Protein AF-A0A258K1N6-F1 (afdb_monomer_lite)

Radius of gyration: 19.75 Å; chains: 1; bounding box: 48×38×56 Å

pLDDT: mean 87.58, std 12.39, range [40.78, 98.69]

Sequence (115 aa):
MTERAQTPSLADLRADIDRIDETMHRLLMERGEIIDRLVAVKRSQTEGSAFRPAREAAMMRRLVDRHAGLLPLDTVESIWRVIISTFTYVQAPYAVHADLSVGEPLMRDSARFHF

Structure (mmCIF, N/CA/C/O backbone):
data_AF-A0A258K1N6-F1
#
_entry.id   AF-A0A258K1N6-F1
#
loop_
_atom_site.group_PDB
_atom_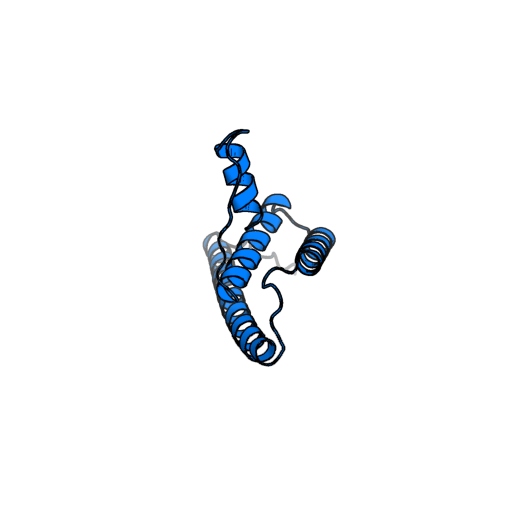site.id
_atom_site.type_symbol
_atom_site.label_atom_id
_atom_site.label_alt_id
_atom_site.label_comp_id
_atom_site.label_asym_id
_atom_site.label_entity_id
_atom_site.label_seq_id
_atom_site.pdbx_PDB_ins_code
_atom_site.Cartn_x
_atom_site.Cartn_y
_atom_site.Cartn_z
_atom_site.occupancy
_atom_site.B_iso_or_equiv
_atom_site.auth_seq_id
_atom_site.auth_comp_id
_atom_site.auth_asym_id
_atom_site.auth_atom_id
_atom_site.pdbx_PDB_model_num
ATOM 1 N N . MET A 1 1 ? -31.042 -12.994 32.237 1.00 40.78 1 MET A N 1
ATOM 2 C CA . MET A 1 1 ? -30.026 -12.044 32.732 1.00 40.78 1 MET A CA 1
ATOM 3 C C . MET A 1 1 ? -29.287 -11.550 31.504 1.00 40.78 1 MET A C 1
ATOM 5 O O . MET A 1 1 ? -28.465 -12.273 30.967 1.00 40.78 1 MET A O 1
ATOM 9 N N . THR A 1 2 ? -29.742 -10.437 30.935 1.00 45.25 2 THR A N 1
ATOM 10 C CA . THR A 1 2 ? -29.278 -9.956 29.629 1.00 45.25 2 THR A CA 1
ATOM 11 C C . THR A 1 2 ? -27.997 -9.168 29.852 1.00 45.25 2 THR A C 1
ATOM 13 O O . THR A 1 2 ? -28.026 -8.099 30.460 1.00 45.25 2 THR A O 1
ATOM 16 N N . GLU A 1 3 ? -26.875 -9.736 29.430 1.00 52.03 3 GLU A N 1
ATOM 17 C CA . GLU A 1 3 ? -25.566 -9.096 29.466 1.00 52.03 3 GLU A CA 1
ATOM 18 C C . GLU A 1 3 ? -25.618 -7.856 28.562 1.00 52.03 3 GLU A C 1
ATOM 20 O O . GLU A 1 3 ? -25.699 -7.951 27.338 1.00 52.03 3 GLU A O 1
ATOM 25 N N . ARG A 1 4 ? -25.691 -6.664 29.166 1.00 54.00 4 ARG A N 1
ATOM 26 C CA . ARG A 1 4 ? -25.529 -5.413 28.424 1.00 54.00 4 ARG A CA 1
ATOM 27 C C . ARG A 1 4 ? -24.067 -5.349 28.007 1.00 54.00 4 ARG A C 1
ATOM 29 O O . ARG A 1 4 ? -23.214 -5.114 28.859 1.00 54.00 4 ARG A O 1
ATOM 36 N N . ALA A 1 5 ? -23.794 -5.562 26.722 1.00 64.56 5 ALA A N 1
ATOM 37 C CA . ALA A 1 5 ? -22.497 -5.246 26.141 1.00 64.56 5 ALA A CA 1
ATOM 38 C C . ALA A 1 5 ? -22.135 -3.807 26.541 1.00 64.56 5 ALA A C 1
ATOM 40 O O . ALA A 1 5 ? -22.890 -2.872 26.260 1.00 64.56 5 ALA A O 1
ATOM 41 N N . GLN A 1 6 ? -21.043 -3.648 27.288 1.00 78.94 6 GLN A N 1
ATOM 42 C CA . GLN A 1 6 ? -20.559 -2.334 27.692 1.00 78.94 6 GLN A CA 1
ATOM 43 C C . GLN A 1 6 ? -20.112 -1.591 26.434 1.00 78.94 6 GLN A C 1
ATOM 45 O O . GLN A 1 6 ? -19.376 -2.143 25.618 1.00 78.94 6 GLN A O 1
ATOM 50 N N . THR A 1 7 ? -20.583 -0.356 26.259 1.00 83.19 7 THR A N 1
ATOM 51 C CA . THR A 1 7 ? -20.115 0.504 25.170 1.00 83.19 7 THR A CA 1
ATOM 52 C C . THR A 1 7 ? -18.606 0.707 25.334 1.00 83.19 7 THR A C 1
ATOM 54 O O . THR A 1 7 ? -18.197 1.167 26.404 1.00 83.19 7 THR A O 1
ATOM 57 N N . PRO A 1 8 ? -17.780 0.372 24.327 1.00 88.38 8 PRO A N 1
ATOM 58 C CA . PRO A 1 8 ? -16.333 0.520 24.426 1.00 88.38 8 PRO A CA 1
ATOM 59 C C . PRO A 1 8 ? -15.958 1.985 24.653 1.00 88.38 8 PRO A C 1
ATOM 61 O O . PRO A 1 8 ? -16.593 2.898 24.114 1.00 88.38 8 PRO A O 1
ATOM 64 N N . SER A 1 9 ? -14.928 2.217 25.465 1.00 95.12 9 SER A N 1
ATOM 65 C CA . SER A 1 9 ? -14.414 3.564 25.689 1.00 95.12 9 SER A CA 1
ATOM 66 C C . SER A 1 9 ? -13.623 4.057 24.472 1.00 95.12 9 SER A C 1
ATOM 68 O O . SER A 1 9 ? -13.179 3.280 23.626 1.00 95.12 9 SER A O 1
ATOM 70 N N . LEU A 1 10 ? -13.381 5.369 24.395 1.00 97.06 10 LEU A N 1
ATOM 71 C CA . LEU A 1 10 ? -12.490 5.932 23.371 1.00 97.06 10 LEU A CA 1
ATOM 72 C C . LEU A 1 10 ? -11.064 5.366 23.455 1.00 97.06 10 LEU A C 1
ATOM 74 O O . LEU A 1 10 ? -10.381 5.306 22.436 1.00 97.06 10 LEU A O 1
ATOM 78 N N . ALA A 1 11 ? -10.608 4.991 24.653 1.00 96.88 11 ALA A N 1
ATOM 79 C CA . ALA A 1 11 ? -9.292 4.393 24.839 1.00 96.88 11 ALA A CA 1
ATOM 80 C C . ALA A 1 11 ? -9.238 2.987 24.226 1.00 96.88 11 ALA A C 1
ATOM 82 O O . ALA A 1 11 ? -8.293 2.687 23.502 1.00 96.88 11 ALA A O 1
ATOM 83 N N . ASP A 1 12 ? -10.285 2.184 24.433 1.00 97.00 12 ASP A N 1
ATOM 84 C CA . ASP A 1 12 ? -10.375 0.829 23.874 1.00 97.00 12 ASP A CA 1
ATOM 85 C C . ASP A 1 12 ? -10.389 0.867 22.340 1.00 97.00 12 ASP A C 1
ATOM 87 O O . ASP A 1 12 ? -9.626 0.160 21.688 1.00 97.00 12 ASP A O 1
ATOM 91 N N . LEU A 1 13 ? -11.184 1.771 21.754 1.00 97.44 13 LEU A N 1
ATOM 92 C CA . LEU A 1 13 ? -11.263 1.932 20.298 1.00 97.44 13 LEU A CA 1
ATOM 93 C C . LEU A 1 13 ? -9.930 2.373 19.674 1.00 97.44 13 LEU A C 1
ATOM 95 O O . LEU A 1 13 ? -9.592 1.940 18.576 1.00 97.44 13 LEU A O 1
ATOM 99 N N . ARG A 1 14 ? -9.167 3.235 20.356 1.00 98.12 14 ARG A N 1
ATOM 100 C CA . ARG A 1 14 ? -7.838 3.660 19.887 1.00 98.12 14 ARG A CA 1
ATOM 101 C C . ARG A 1 14 ? -6.823 2.528 19.964 1.00 98.12 14 ARG A C 1
ATOM 103 O O . ARG A 1 14 ? -6.100 2.325 18.999 1.00 98.12 14 ARG A O 1
ATOM 110 N N . ALA A 1 15 ? -6.834 1.753 21.048 1.00 97.94 15 ALA A N 1
ATOM 111 C CA . ALA A 1 15 ? -5.978 0.577 21.170 1.00 97.94 15 ALA A CA 1
ATOM 112 C C . ALA A 1 15 ? -6.256 -0.449 20.056 1.00 97.94 15 ALA A C 1
ATOM 114 O O . ALA A 1 15 ? -5.333 -1.074 19.535 1.00 97.94 15 ALA A O 1
ATOM 115 N N . ASP A 1 16 ? -7.519 -0.592 19.646 1.00 98.25 16 ASP A N 1
ATOM 116 C CA . ASP A 1 16 ? -7.881 -1.432 18.505 1.00 98.25 16 ASP A CA 1
ATOM 117 C C . ASP A 1 16 ? -7.341 -0.910 17.167 1.00 98.25 16 ASP A C 1
ATOM 119 O O . ASP A 1 16 ? -6.893 -1.716 16.348 1.00 98.25 16 ASP A O 1
ATOM 123 N N . ILE A 1 17 ? -7.348 0.409 16.947 1.00 98.06 17 ILE A N 1
ATOM 124 C CA . ILE A 1 17 ? -6.736 1.032 15.761 1.00 98.06 17 ILE A CA 1
ATOM 125 C C . ILE A 1 17 ? -5.224 0.796 15.766 1.00 98.06 17 ILE A C 1
ATOM 127 O O . ILE A 1 17 ? -4.700 0.270 14.789 1.00 98.06 17 ILE A O 1
ATOM 131 N N . ASP A 1 18 ? -4.547 1.076 16.880 1.00 98.44 18 ASP A N 1
ATOM 132 C CA . ASP A 1 18 ? -3.094 0.903 17.002 1.00 98.44 18 ASP A CA 1
ATOM 133 C C . ASP A 1 18 ? -2.677 -0.552 16.723 1.00 98.44 18 ASP A C 1
ATOM 135 O O . ASP A 1 18 ? -1.720 -0.817 15.992 1.00 98.44 18 ASP A O 1
ATOM 139 N N . ARG A 1 19 ? -3.449 -1.523 17.229 1.00 98.62 19 ARG A N 1
ATOM 140 C CA . ARG A 1 19 ? -3.244 -2.955 16.956 1.00 98.62 19 ARG A CA 1
ATOM 141 C C . ARG A 1 19 ? -3.406 -3.295 15.470 1.00 98.62 19 ARG A C 1
ATOM 143 O O . ARG A 1 19 ? -2.687 -4.155 14.942 1.00 98.62 19 ARG A O 1
ATOM 150 N N . ILE A 1 20 ? -4.387 -2.692 14.795 1.00 98.50 20 ILE A N 1
ATOM 151 C CA . ILE A 1 20 ? -4.597 -2.875 13.353 1.00 98.50 20 ILE A CA 1
ATOM 152 C C . ILE A 1 20 ? -3.423 -2.271 12.579 1.00 98.50 20 ILE A C 1
ATOM 154 O O . ILE A 1 20 ? -2.885 -2.946 11.701 1.00 98.50 20 ILE A O 1
ATOM 158 N N . ASP A 1 21 ? -2.979 -1.072 12.939 1.00 98.44 21 ASP A N 1
ATOM 159 C CA . ASP A 1 21 ? -1.863 -0.376 12.296 1.00 98.44 21 ASP A CA 1
ATOM 160 C C . ASP A 1 21 ? -0.549 -1.153 12.433 1.00 98.44 21 ASP A C 1
ATOM 162 O O . ASP A 1 21 ? 0.144 -1.388 11.437 1.00 98.44 21 ASP A O 1
ATOM 166 N N . GLU A 1 22 ? -0.248 -1.663 13.630 1.00 98.69 22 GLU A N 1
ATOM 167 C CA . GLU A 1 22 ? 0.904 -2.539 13.861 1.00 98.69 22 GLU A CA 1
ATOM 168 C C . GLU A 1 22 ? 0.829 -3.801 12.986 1.00 98.69 22 GLU A C 1
ATOM 170 O O . GLU A 1 22 ? 1.810 -4.215 12.359 1.00 98.69 22 GLU A O 1
ATOM 175 N N . THR A 1 23 ? -0.361 -4.399 12.888 1.00 98.69 23 THR A N 1
ATOM 176 C CA . THR A 1 23 ? -0.587 -5.581 12.053 1.00 98.69 23 THR A CA 1
ATOM 177 C C . THR A 1 23 ? -0.390 -5.272 10.571 1.00 98.69 23 THR A C 1
ATOM 179 O O . THR A 1 23 ? 0.266 -6.049 9.876 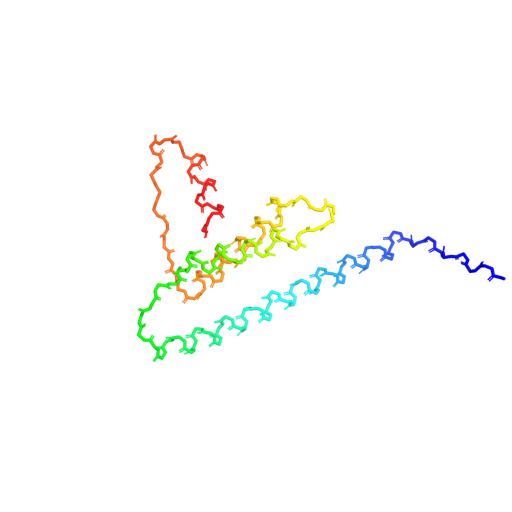1.00 98.69 23 THR A O 1
ATOM 182 N N . MET A 1 24 ? -0.909 -4.145 10.078 1.00 98.19 24 MET A N 1
ATOM 183 C CA . MET A 1 24 ? -0.704 -3.713 8.695 1.00 98.19 24 MET A CA 1
ATOM 184 C C . MET A 1 24 ? 0.781 -3.513 8.396 1.00 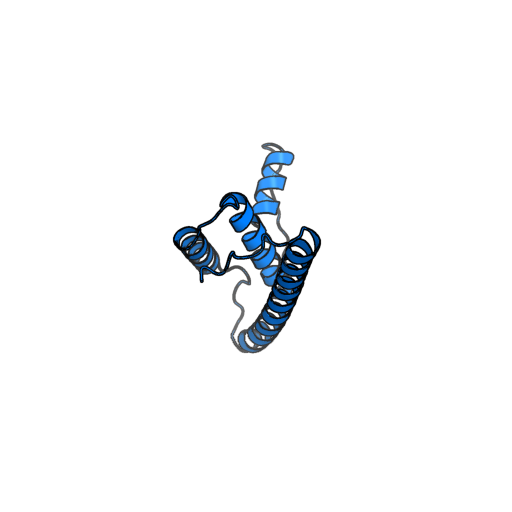98.19 24 MET A C 1
ATOM 186 O O . MET A 1 24 ? 1.275 -4.037 7.396 1.00 98.19 24 MET A O 1
ATOM 190 N N . HIS A 1 25 ? 1.511 -2.828 9.278 1.00 98.31 25 HIS A N 1
ATOM 191 C CA . HIS A 1 25 ? 2.946 -2.610 9.120 1.00 98.31 25 HIS A CA 1
ATOM 192 C C . HIS A 1 25 ? 3.722 -3.934 9.068 1.00 98.31 25 HIS A C 1
ATOM 194 O O . HIS A 1 25 ? 4.503 -4.163 8.142 1.00 98.31 25 HIS A O 1
ATOM 200 N N . ARG A 1 26 ? 3.449 -4.856 9.998 1.00 98.56 26 ARG A N 1
ATOM 201 C CA . ARG A 1 26 ? 4.075 -6.186 10.016 1.00 98.56 26 ARG A CA 1
ATOM 202 C C . ARG A 1 26 ? 3.797 -6.978 8.736 1.00 98.56 26 ARG A C 1
ATOM 204 O O . ARG A 1 26 ? 4.720 -7.561 8.175 1.00 98.56 26 ARG A O 1
ATOM 211 N N . LEU A 1 27 ? 2.556 -6.969 8.245 1.00 98.38 27 LEU A N 1
ATOM 212 C CA . LEU A 1 27 ? 2.190 -7.644 6.993 1.00 98.38 27 LEU A CA 1
ATOM 213 C C . LEU A 1 27 ? 2.898 -7.033 5.775 1.00 98.38 27 LEU A C 1
ATOM 215 O O . LEU A 1 27 ? 3.242 -7.753 4.837 1.00 98.38 27 LEU A O 1
ATOM 219 N N . LEU A 1 28 ? 3.144 -5.719 5.774 1.00 97.31 28 LEU A N 1
ATOM 220 C CA . LEU A 1 28 ? 3.931 -5.065 4.726 1.00 97.31 28 LEU A CA 1
ATOM 221 C C . LEU A 1 28 ? 5.404 -5.495 4.763 1.00 97.31 28 LEU A C 1
ATOM 223 O O . LEU A 1 28 ? 5.977 -5.733 3.698 1.00 97.31 28 LEU A O 1
ATOM 227 N N . MET A 1 29 ? 5.998 -5.647 5.952 1.00 97.44 29 MET A N 1
ATOM 228 C CA . MET A 1 29 ? 7.370 -6.154 6.097 1.00 97.44 29 MET A CA 1
ATOM 229 C C . MET A 1 29 ? 7.483 -7.605 5.618 1.00 97.44 29 MET A C 1
ATOM 231 O O . MET A 1 29 ? 8.325 -7.910 4.774 1.00 97.44 29 MET A O 1
ATOM 235 N N . GLU A 1 30 ? 6.561 -8.473 6.046 1.00 97.69 30 GLU A N 1
ATOM 236 C CA . GLU A 1 30 ? 6.494 -9.872 5.601 1.00 97.69 30 GLU A CA 1
ATOM 237 C C . GLU A 1 30 ? 6.323 -9.973 4.075 1.00 97.69 30 GLU A C 1
ATOM 239 O O . GLU A 1 30 ? 6.981 -10.771 3.398 1.00 97.69 30 GLU A O 1
ATOM 244 N N . ARG A 1 31 ? 5.482 -9.108 3.491 1.00 96.19 31 ARG A N 1
ATOM 245 C CA . ARG A 1 31 ? 5.341 -9.009 2.034 1.00 96.19 31 ARG A CA 1
ATOM 246 C C . ARG A 1 31 ? 6.675 -8.661 1.368 1.00 96.19 31 ARG A C 1
ATOM 248 O O . ARG A 1 31 ? 6.960 -9.206 0.303 1.00 96.19 31 ARG A O 1
ATOM 255 N N . GLY A 1 32 ? 7.485 -7.789 1.966 1.00 93.50 32 GLY A N 1
ATOM 256 C CA . GLY A 1 32 ? 8.816 -7.445 1.464 1.00 93.50 32 GLY A CA 1
ATOM 257 C C . GLY A 1 32 ? 9.792 -8.617 1.468 1.00 93.50 32 GLY A C 1
ATOM 258 O O . GLY A 1 32 ? 10.440 -8.867 0.454 1.00 93.50 32 GLY A O 1
ATOM 259 N N . GLU A 1 33 ? 9.816 -9.407 2.538 1.00 95.19 33 GLU A N 1
ATOM 260 C CA . GLU A 1 33 ? 10.631 -10.629 2.619 1.00 95.19 33 GLU A CA 1
ATOM 261 C C . GLU A 1 33 ? 10.233 -11.673 1.559 1.00 95.19 33 GLU A C 1
ATOM 263 O O . GLU A 1 33 ? 11.067 -12.411 1.028 1.00 95.19 33 GLU A O 1
ATOM 268 N N . ILE A 1 34 ? 8.942 -11.765 1.222 1.00 93.81 34 ILE A N 1
ATOM 269 C CA . ILE A 1 34 ? 8.470 -12.613 0.115 1.00 93.81 34 ILE A CA 1
ATOM 270 C C . ILE A 1 34 ? 8.980 -12.084 -1.230 1.00 93.81 34 ILE A C 1
ATOM 272 O O . ILE A 1 34 ? 9.375 -12.877 -2.087 1.00 93.81 34 ILE A O 1
ATOM 276 N N . ILE A 1 35 ? 8.968 -10.764 -1.432 1.00 89.94 35 ILE A N 1
ATOM 277 C CA . ILE A 1 35 ? 9.460 -10.146 -2.667 1.00 89.94 35 ILE A CA 1
ATOM 278 C C . ILE A 1 35 ? 10.958 -10.399 -2.850 1.00 89.94 35 ILE A C 1
ATOM 280 O O . ILE A 1 35 ? 11.351 -10.788 -3.948 1.00 89.94 35 ILE A O 1
ATOM 284 N N . ASP A 1 36 ? 11.769 -10.265 -1.802 1.00 88.56 36 ASP A N 1
ATOM 285 C CA . ASP A 1 36 ? 13.210 -10.545 -1.863 1.00 88.56 36 ASP A CA 1
ATOM 286 C C . ASP A 1 36 ? 13.495 -11.998 -2.288 1.00 88.56 36 ASP A C 1
ATOM 288 O O . ASP A 1 36 ? 14.199 -12.259 -3.270 1.00 88.56 36 ASP A O 1
ATOM 292 N N . ARG A 1 37 ? 12.811 -12.963 -1.657 1.00 90.56 37 ARG A N 1
ATOM 293 C CA . ARG A 1 37 ? 12.874 -14.381 -2.055 1.00 90.56 37 ARG A CA 1
ATOM 294 C C . ARG A 1 37 ? 12.433 -14.601 -3.503 1.00 90.56 37 ARG A C 1
ATOM 296 O O . ARG A 1 37 ? 13.041 -15.385 -4.232 1.00 90.56 37 ARG A O 1
ATOM 303 N N . LEU A 1 38 ? 11.387 -13.907 -3.945 1.00 85.88 38 LEU A N 1
ATOM 304 C CA . LEU A 1 38 ? 10.884 -13.991 -5.315 1.00 85.88 38 LEU A CA 1
ATOM 305 C C . LEU A 1 38 ? 11.887 -13.427 -6.334 1.00 85.88 38 LEU A C 1
ATOM 307 O O . LEU A 1 38 ? 12.014 -13.994 -7.421 1.00 85.88 38 LEU A O 1
ATOM 311 N N . VAL A 1 39 ? 12.632 -12.369 -5.997 1.00 82.81 39 VAL A N 1
ATOM 312 C CA . VAL A 1 39 ? 13.743 -11.862 -6.823 1.00 82.81 39 VAL A CA 1
ATOM 313 C C . VAL A 1 39 ? 14.854 -12.901 -6.928 1.00 82.81 39 VAL A C 1
ATOM 315 O O . VAL A 1 39 ? 15.322 -13.163 -8.036 1.00 82.81 39 VAL A O 1
ATOM 318 N N . ALA A 1 40 ? 15.243 -13.524 -5.813 1.00 84.50 40 ALA A N 1
ATOM 319 C CA . ALA A 1 40 ? 16.288 -14.548 -5.798 1.00 84.50 40 ALA A CA 1
ATOM 320 C C . ALA A 1 40 ? 15.950 -15.730 -6.724 1.00 84.50 40 ALA A C 1
ATOM 322 O O . ALA A 1 40 ? 16.793 -16.163 -7.509 1.00 84.50 40 ALA A O 1
ATOM 323 N N . VAL A 1 41 ? 14.692 -16.188 -6.714 1.00 83.38 41 VAL A N 1
ATOM 324 C CA . VAL A 1 41 ? 14.209 -17.226 -7.642 1.00 83.38 41 VAL A CA 1
ATOM 325 C C . VAL A 1 41 ? 14.239 -16.731 -9.089 1.00 83.38 41 VAL A C 1
ATOM 327 O O . VAL A 1 41 ? 14.726 -17.439 -9.968 1.00 83.38 41 VAL A O 1
ATOM 330 N N . LYS A 1 42 ? 13.755 -15.515 -9.366 1.00 73.94 42 LYS A N 1
ATOM 331 C CA . LYS A 1 42 ? 13.687 -14.990 -10.738 1.00 73.94 42 LYS A CA 1
ATOM 332 C C . LYS A 1 42 ? 15.049 -14.715 -11.367 1.00 73.94 42 LYS A C 1
ATOM 334 O O . LYS A 1 42 ? 15.159 -14.924 -12.560 1.00 73.94 42 LYS A O 1
ATOM 339 N N . ARG A 1 43 ? 16.082 -14.302 -10.620 1.00 66.31 43 ARG A N 1
ATOM 340 C CA . ARG A 1 43 ? 17.436 -14.088 -11.185 1.00 66.31 43 ARG A CA 1
ATOM 341 C C . ARG A 1 43 ? 18.044 -15.359 -11.792 1.00 66.31 43 ARG A C 1
ATOM 343 O O . ARG A 1 43 ? 18.917 -15.261 -12.644 1.00 66.31 43 ARG A O 1
ATOM 350 N N . SER A 1 44 ? 17.577 -16.537 -11.372 1.00 60.00 44 SER A N 1
ATOM 351 C CA . SER A 1 44 ? 17.980 -17.825 -11.953 1.00 60.00 44 SER A CA 1
ATOM 352 C C . SER A 1 44 ? 17.301 -18.151 -13.293 1.00 60.00 44 SER A C 1
ATOM 354 O O . SER A 1 44 ? 17.678 -19.124 -13.941 1.00 60.00 44 SER A O 1
ATOM 356 N N . GLN A 1 45 ? 16.317 -17.351 -13.720 1.00 58.44 45 GLN A N 1
ATOM 357 C CA . GLN A 1 45 ? 15.597 -17.505 -14.983 1.00 58.44 45 GLN A CA 1
ATOM 358 C C . GLN A 1 45 ? 15.754 -16.221 -15.810 1.00 58.44 45 GLN A C 1
ATOM 360 O O . GLN A 1 45 ? 15.689 -15.114 -15.286 1.00 58.44 45 GLN A O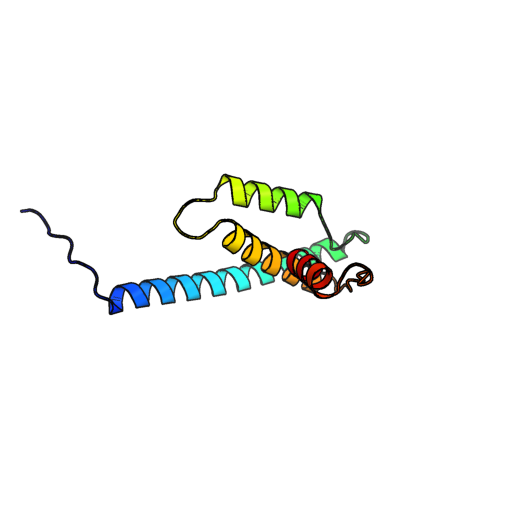 1
ATOM 365 N N . THR A 1 46 ? 16.024 -16.365 -17.103 1.00 50.56 46 THR A N 1
ATOM 366 C CA . THR A 1 46 ? 16.423 -15.279 -18.010 1.00 50.56 46 THR A CA 1
ATOM 367 C C . THR A 1 46 ? 15.483 -14.062 -17.959 1.00 50.56 46 THR A C 1
ATOM 369 O O . THR A 1 46 ? 14.268 -14.203 -17.813 1.00 50.56 46 THR A O 1
ATOM 372 N N . GLU A 1 47 ? 16.088 -12.875 -18.071 1.00 56.50 47 GLU A N 1
ATOM 373 C CA . GLU A 1 47 ? 15.522 -11.524 -17.955 1.00 56.50 47 GLU A CA 1
ATOM 374 C C . GLU A 1 47 ? 14.054 -11.391 -18.376 1.00 56.50 47 GLU A C 1
ATOM 376 O O . GLU A 1 47 ? 13.675 -11.540 -19.536 1.00 56.50 47 GLU A O 1
ATOM 381 N N . GLY A 1 48 ? 13.209 -11.029 -17.415 1.00 59.47 48 GLY A N 1
ATOM 382 C CA . GLY A 1 48 ? 11.842 -10.628 -17.687 1.00 59.47 48 GLY A CA 1
ATOM 383 C C . GLY A 1 48 ? 11.543 -9.300 -17.013 1.00 59.47 48 GLY A C 1
ATOM 384 O O . GLY A 1 48 ? 11.914 -9.109 -15.859 1.00 59.47 48 GLY A O 1
ATOM 385 N N . SER A 1 49 ? 10.812 -8.425 -17.709 1.00 69.94 49 SER A N 1
ATOM 386 C CA . SER A 1 49 ? 10.377 -7.119 -17.195 1.00 69.94 49 SER A CA 1
ATOM 387 C C . SER A 1 49 ? 9.852 -7.205 -15.754 1.00 69.94 49 SER A C 1
ATOM 389 O O . SER A 1 49 ? 9.104 -8.133 -15.403 1.00 69.94 49 SER A O 1
ATOM 391 N N . ALA A 1 50 ? 10.250 -6.239 -14.921 1.00 70.25 50 ALA A N 1
ATOM 392 C CA . ALA A 1 50 ? 9.720 -6.083 -13.568 1.00 70.25 50 ALA A CA 1
ATOM 393 C C . ALA A 1 50 ? 8.213 -5.809 -13.593 1.00 70.25 50 ALA A C 1
ATOM 395 O O . ALA A 1 50 ? 7.478 -6.314 -12.744 1.00 70.25 50 ALA A O 1
ATOM 396 N N . PHE A 1 51 ? 7.747 -5.120 -14.636 1.00 75.69 51 PHE A N 1
ATOM 397 C CA . PHE A 1 51 ? 6.339 -4.837 -14.855 1.00 75.69 51 PHE A CA 1
ATOM 398 C C . PHE A 1 51 ? 5.588 -6.068 -15.333 1.00 75.69 51 PHE A C 1
ATOM 400 O O . PHE A 1 51 ? 5.978 -6.744 -16.293 1.00 75.69 51 PHE A O 1
ATOM 407 N N . ARG A 1 52 ? 4.450 -6.338 -14.687 1.00 83.50 52 ARG A N 1
ATOM 408 C CA . ARG A 1 52 ? 3.531 -7.407 -15.092 1.00 83.50 52 ARG A CA 1
ATOM 409 C C . ARG A 1 52 ? 2.108 -6.851 -15.141 1.00 83.50 52 ARG A C 1
ATOM 411 O O . ARG A 1 52 ? 1.283 -7.253 -14.317 1.00 83.50 52 ARG A O 1
ATOM 418 N N . PRO A 1 53 ? 1.778 -6.010 -16.144 1.00 85.44 53 PRO A N 1
ATOM 419 C CA . PRO A 1 53 ? 0.510 -5.277 -16.184 1.00 85.44 53 PRO A CA 1
ATOM 420 C C . PRO A 1 53 ? -0.722 -6.182 -16.068 1.00 85.44 53 PRO A C 1
ATOM 422 O O . PRO A 1 53 ? -1.659 -5.885 -15.333 1.00 85.44 53 PRO A O 1
ATOM 425 N N . ALA A 1 54 ? -0.701 -7.354 -16.713 1.00 89.31 54 ALA A N 1
ATOM 426 C CA . ALA A 1 54 ? -1.792 -8.326 -16.616 1.00 89.31 54 ALA A CA 1
ATOM 427 C C . ALA A 1 54 ? -1.983 -8.882 -15.189 1.00 89.31 54 ALA A C 1
ATOM 429 O O . ALA A 1 54 ? -3.115 -9.088 -14.745 1.00 89.31 54 ALA A O 1
ATOM 430 N N . ARG A 1 55 ? -0.885 -9.109 -14.452 1.00 90.25 55 ARG A N 1
ATOM 431 C CA . ARG A 1 55 ? -0.922 -9.577 -13.057 1.00 90.25 55 ARG A CA 1
ATOM 432 C C . ARG A 1 55 ? -1.462 -8.490 -12.137 1.00 90.25 55 ARG A C 1
ATOM 434 O O . ARG A 1 55 ? -2.269 -8.796 -11.261 1.00 90.25 55 ARG A O 1
ATOM 441 N N . GLU A 1 56 ? -1.026 -7.253 -12.335 1.00 91.31 56 GLU A N 1
ATOM 442 C CA . GLU A 1 56 ? -1.471 -6.095 -11.558 1.00 91.31 56 GLU A CA 1
ATOM 443 C C . GL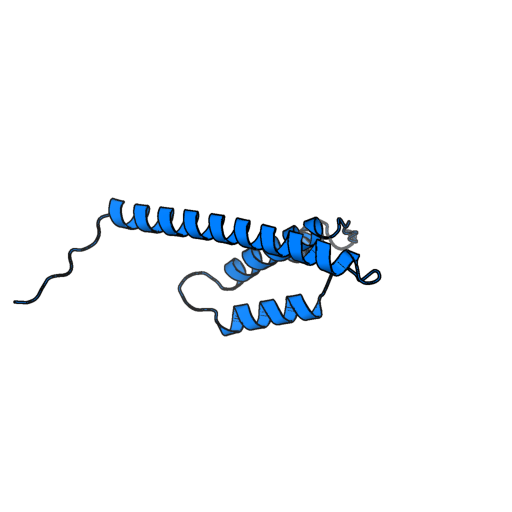U A 1 56 ? -2.959 -5.824 -11.791 1.00 91.31 56 GLU A C 1
ATOM 445 O O . GLU A 1 56 ? -3.723 -5.777 -10.831 1.00 91.31 56 GLU A O 1
ATOM 450 N N . ALA A 1 57 ? -3.412 -5.813 -13.048 1.00 92.06 57 ALA A N 1
ATOM 451 C CA . ALA A 1 57 ? -4.830 -5.693 -13.388 1.00 92.06 57 ALA A CA 1
ATOM 452 C C . ALA A 1 57 ? -5.676 -6.820 -12.770 1.00 92.06 57 ALA A C 1
ATOM 454 O O . ALA A 1 57 ? -6.759 -6.578 -12.242 1.00 92.06 57 ALA A O 1
ATOM 455 N N . ALA A 1 58 ? -5.183 -8.065 -12.780 1.00 95.06 58 ALA A N 1
ATOM 456 C CA . ALA A 1 58 ? -5.864 -9.174 -12.111 1.00 95.06 58 ALA A CA 1
ATOM 457 C C . ALA A 1 58 ? -5.910 -9.007 -10.581 1.00 95.06 58 ALA A C 1
ATOM 459 O O . ALA A 1 58 ? -6.885 -9.420 -9.957 1.00 95.06 58 ALA A O 1
ATOM 460 N N . MET A 1 59 ? -4.877 -8.418 -9.972 1.00 94.25 59 MET A N 1
ATOM 461 C CA . MET A 1 59 ? -4.874 -8.092 -8.545 1.00 94.25 59 MET A CA 1
ATOM 462 C C . MET A 1 59 ? -5.893 -6.999 -8.218 1.00 94.25 59 MET A C 1
ATOM 464 O O . MET A 1 59 ? -6.632 -7.165 -7.253 1.00 94.25 59 MET A O 1
ATOM 468 N N . MET A 1 60 ? -5.968 -5.942 -9.033 1.00 94.38 60 MET A N 1
ATOM 469 C CA . MET A 1 60 ? -6.944 -4.861 -8.858 1.00 94.38 60 MET A CA 1
ATOM 470 C C . MET A 1 60 ? -8.379 -5.359 -9.027 1.00 94.38 60 MET A C 1
ATOM 472 O O . MET A 1 60 ? -9.209 -5.073 -8.178 1.00 94.38 60 MET A O 1
ATOM 476 N N . ARG A 1 61 ? -8.668 -6.198 -10.032 1.00 95.81 61 ARG A N 1
ATOM 477 C CA . ARG A 1 61 ? -10.002 -6.814 -10.177 1.00 95.81 61 ARG A CA 1
ATOM 478 C C . ARG A 1 61 ? -10.425 -7.571 -8.919 1.00 95.81 61 ARG A C 1
ATOM 480 O O . ARG A 1 61 ? -11.462 -7.270 -8.350 1.00 95.81 61 ARG A O 1
ATOM 487 N N . ARG A 1 62 ? -9.559 -8.450 -8.400 1.00 96.69 62 ARG A N 1
ATOM 488 C CA . ARG A 1 62 ? -9.841 -9.174 -7.147 1.00 96.69 62 ARG A CA 1
ATOM 489 C C . ARG A 1 62 ? -9.992 -8.256 -5.933 1.00 96.69 62 ARG A C 1
ATOM 491 O O . ARG A 1 62 ? -10.678 -8.631 -4.991 1.00 96.69 62 ARG A O 1
ATOM 498 N N . LEU A 1 63 ? -9.300 -7.114 -5.909 1.00 96.19 63 LEU A N 1
ATOM 499 C CA . LEU A 1 63 ? -9.430 -6.111 -4.851 1.00 96.19 63 LEU A CA 1
ATOM 500 C C . LEU A 1 63 ? -10.820 -5.468 -4.887 1.00 96.19 63 LEU A C 1
ATOM 502 O O . LEU A 1 63 ? -11.452 -5.383 -3.841 1.00 96.19 63 LEU A O 1
ATOM 506 N N . VAL A 1 64 ? -11.281 -5.077 -6.077 1.00 95.94 64 VAL A N 1
ATOM 507 C CA . VAL A 1 64 ? -12.615 -4.507 -6.309 1.00 95.94 64 VAL A CA 1
ATOM 508 C C . VAL A 1 64 ? -13.703 -5.527 -5.974 1.00 95.94 64 VAL A C 1
ATOM 510 O O . VAL A 1 64 ? -14.605 -5.214 -5.207 1.00 95.94 64 VAL A O 1
ATOM 513 N N . ASP A 1 65 ? -13.579 -6.764 -6.462 1.00 97.50 65 ASP A N 1
ATOM 514 C CA . ASP A 1 65 ? -14.596 -7.813 -6.279 1.00 97.50 65 ASP A CA 1
ATOM 515 C C . ASP A 1 65 ? -14.863 -8.146 -4.801 1.00 97.50 65 ASP A C 1
ATOM 517 O O . ASP A 1 65 ? -15.972 -8.526 -4.434 1.00 97.50 65 ASP A O 1
ATOM 521 N N . ARG A 1 66 ? -13.843 -8.021 -3.940 1.00 96.88 66 ARG A N 1
ATOM 522 C CA . ARG A 1 66 ? -13.948 -8.292 -2.494 1.00 96.88 66 ARG A CA 1
ATOM 523 C C . ARG A 1 66 ? -14.150 -7.036 -1.644 1.00 96.88 66 ARG A C 1
ATOM 525 O O . ARG A 1 66 ? -14.133 -7.140 -0.418 1.00 96.88 66 ARG A O 1
ATOM 532 N N . HIS A 1 67 ? -14.228 -5.859 -2.260 1.00 97.62 67 HIS A N 1
ATOM 533 C CA . HIS A 1 67 ? -14.307 -4.602 -1.531 1.00 97.62 67 HIS A CA 1
ATOM 534 C C . HIS A 1 67 ? -15.664 -4.457 -0.835 1.00 97.62 67 HIS A C 1
ATOM 536 O O . HIS A 1 67 ? -16.717 -4.648 -1.438 1.00 97.62 67 HIS A O 1
ATOM 542 N N . ALA A 1 68 ? -15.625 -4.103 0.445 1.00 95.88 68 ALA A N 1
ATOM 543 C CA . ALA A 1 68 ? -16.789 -3.832 1.272 1.00 95.88 68 ALA A CA 1
ATOM 544 C C . ALA A 1 68 ? -16.379 -2.930 2.445 1.00 95.88 68 ALA A C 1
ATOM 546 O O . ALA A 1 68 ? -15.203 -2.870 2.812 1.00 95.88 68 ALA A O 1
ATOM 547 N N . GLY A 1 69 ? -17.358 -2.282 3.074 1.00 95.50 69 GLY A N 1
ATOM 548 C CA . GLY A 1 69 ? -17.148 -1.442 4.252 1.00 95.50 69 GLY A CA 1
ATOM 549 C C . GLY A 1 69 ? -17.209 0.053 3.948 1.00 95.50 69 GLY A C 1
ATOM 550 O O . GLY A 1 69 ? -17.760 0.472 2.936 1.00 95.50 69 GLY A O 1
ATOM 551 N N . LEU A 1 70 ? -16.698 0.853 4.884 1.00 96.00 70 LEU A N 1
ATOM 552 C CA . LEU A 1 70 ? -16.867 2.312 4.888 1.00 96.00 70 LEU A CA 1
ATOM 553 C C . LEU A 1 70 ? -15.794 3.068 4.097 1.00 96.00 70 LEU A C 1
ATOM 555 O O . LEU A 1 70 ? -16.002 4.228 3.751 1.00 96.00 70 LEU A O 1
ATOM 559 N N . LEU A 1 71 ? -14.637 2.449 3.857 1.00 96.38 71 LEU A N 1
ATOM 560 C CA . LEU A 1 71 ? -13.533 3.111 3.172 1.00 96.38 71 LEU A CA 1
ATOM 561 C C . LEU A 1 71 ? -13.842 3.196 1.668 1.00 96.38 71 LEU A C 1
ATOM 563 O O . LEU A 1 71 ? -14.156 2.160 1.089 1.00 96.38 71 LEU A O 1
ATOM 567 N N . PRO A 1 72 ? -13.738 4.369 1.021 1.00 97.56 72 PRO A N 1
ATOM 568 C CA . PRO A 1 72 ? -13.944 4.490 -0.419 1.00 97.56 72 PRO A CA 1
ATOM 569 C C . PRO A 1 72 ? -13.013 3.581 -1.239 1.00 97.56 72 PRO A C 1
ATOM 571 O O . PRO A 1 72 ? -11.835 3.404 -0.910 1.00 97.56 72 PRO A O 1
ATOM 574 N N . LEU A 1 73 ? -13.541 3.002 -2.322 1.00 95.75 73 LEU A N 1
ATOM 575 C CA . LEU A 1 73 ? -12.806 2.055 -3.168 1.00 95.75 73 LEU A CA 1
ATOM 576 C C . LEU A 1 73 ? -11.542 2.672 -3.785 1.00 95.75 73 LEU A C 1
ATOM 578 O O . LEU A 1 73 ? -10.500 2.022 -3.819 1.00 95.75 73 LEU A O 1
ATOM 582 N N . ASP A 1 74 ? -11.628 3.921 -4.235 1.00 93.50 74 ASP A N 1
ATOM 583 C CA . ASP A 1 74 ? -10.517 4.686 -4.817 1.00 93.50 74 ASP A CA 1
ATOM 584 C C . ASP A 1 74 ? -9.342 4.854 -3.837 1.00 93.50 74 ASP A C 1
ATOM 586 O O . ASP A 1 74 ? -8.174 4.779 -4.225 1.00 93.50 74 ASP A O 1
ATOM 590 N N . THR A 1 75 ? -9.644 4.996 -2.547 1.00 94.94 75 THR A N 1
ATOM 591 C CA . THR A 1 75 ? -8.657 5.080 -1.471 1.00 94.94 75 THR A CA 1
ATOM 592 C C . THR A 1 75 ? -7.937 3.744 -1.302 1.00 94.94 75 THR A C 1
ATOM 594 O O . THR A 1 75 ? -6.705 3.701 -1.257 1.00 94.94 75 THR A O 1
ATOM 597 N N . VAL A 1 76 ? -8.683 2.634 -1.269 1.00 95.19 76 VAL A N 1
ATOM 598 C CA . VAL A 1 76 ? -8.101 1.282 -1.180 1.00 95.19 76 VAL A CA 1
ATOM 599 C C . VAL A 1 76 ? -7.247 0.974 -2.409 1.00 95.19 76 VAL A C 1
ATOM 601 O O . VAL A 1 76 ? -6.139 0.451 -2.274 1.00 95.19 76 VAL A O 1
ATOM 604 N N . GLU A 1 77 ? -7.740 1.311 -3.602 1.00 93.38 77 GLU A N 1
ATOM 605 C CA . GLU A 1 77 ? -7.008 1.136 -4.854 1.00 93.38 77 GLU A CA 1
ATOM 606 C C . GLU A 1 77 ? -5.690 1.918 -4.836 1.00 93.38 77 GLU A C 1
ATOM 608 O O . GLU A 1 77 ? -4.639 1.344 -5.125 1.00 93.38 77 GLU A O 1
ATOM 613 N N . SER A 1 78 ? -5.726 3.189 -4.430 1.00 92.31 78 SER A N 1
ATOM 614 C CA . SER A 1 78 ? -4.542 4.054 -4.374 1.00 92.31 78 SER A CA 1
ATOM 615 C C . SER A 1 78 ? -3.465 3.491 -3.444 1.00 92.31 78 SER A C 1
ATOM 617 O O . SER A 1 78 ? -2.300 3.396 -3.833 1.00 92.31 78 SER A O 1
ATOM 619 N N . ILE A 1 79 ? -3.847 3.023 -2.250 1.00 94.19 79 ILE A N 1
ATOM 620 C CA . ILE A 1 79 ? -2.923 2.363 -1.312 1.00 94.19 79 ILE A CA 1
ATOM 621 C C . ILE A 1 79 ? -2.296 1.123 -1.960 1.00 94.19 79 ILE A C 1
ATOM 623 O O . ILE A 1 79 ? -1.080 0.920 -1.902 1.00 94.19 79 ILE A O 1
ATOM 627 N N . TRP A 1 80 ? -3.110 0.291 -2.614 1.00 94.50 80 TRP A N 1
ATOM 628 C CA . TRP A 1 80 ? -2.622 -0.931 -3.248 1.00 94.50 80 TRP A CA 1
ATOM 629 C C . TRP A 1 80 ? -1.677 -0.656 -4.417 1.00 94.50 80 TRP A C 1
ATOM 631 O O . TRP A 1 80 ? -0.694 -1.384 -4.576 1.00 94.50 80 TRP A O 1
ATOM 641 N N . ARG A 1 81 ? -1.938 0.387 -5.209 1.00 92.38 81 ARG A N 1
ATOM 642 C CA . ARG A 1 81 ? -1.059 0.807 -6.307 1.00 92.38 81 ARG A CA 1
ATOM 643 C C . ARG A 1 81 ? 0.299 1.262 -5.795 1.00 92.38 81 ARG A C 1
ATOM 645 O O . ARG A 1 81 ? 1.297 0.738 -6.276 1.00 92.38 81 ARG A O 1
ATOM 652 N N . VAL A 1 82 ? 0.336 2.094 -4.751 1.00 92.94 82 VAL A N 1
ATOM 653 C CA . VAL A 1 82 ? 1.590 2.517 -4.099 1.00 92.94 82 VAL A CA 1
ATOM 654 C C . VAL A 1 82 ? 2.390 1.315 -3.591 1.00 92.94 82 VAL A C 1
ATOM 656 O O . VAL A 1 82 ? 3.597 1.225 -3.817 1.00 92.94 82 VAL A O 1
ATOM 659 N N . ILE A 1 83 ? 1.733 0.348 -2.942 1.00 93.75 83 ILE A N 1
ATOM 660 C CA . ILE A 1 83 ? 2.397 -0.878 -2.473 1.00 93.75 83 ILE A CA 1
ATOM 661 C C . ILE A 1 83 ? 2.981 -1.659 -3.660 1.00 93.75 83 ILE A C 1
ATOM 663 O O . ILE A 1 83 ? 4.135 -2.088 -3.625 1.00 93.75 83 ILE A O 1
ATOM 667 N N . ILE A 1 84 ? 2.193 -1.883 -4.713 1.00 91.06 84 ILE A N 1
ATOM 668 C CA . ILE A 1 84 ? 2.628 -2.646 -5.889 1.00 91.06 84 ILE A CA 1
ATOM 669 C C . ILE A 1 84 ? 3.798 -1.961 -6.590 1.00 91.06 84 ILE A C 1
ATOM 671 O O . ILE A 1 84 ? 4.784 -2.643 -6.884 1.00 91.06 84 ILE A O 1
ATOM 675 N N . SER A 1 85 ? 3.712 -0.656 -6.839 1.00 89.75 85 SER A N 1
ATOM 676 C CA . SER A 1 85 ? 4.742 0.085 -7.562 1.00 89.75 85 SER A CA 1
ATOM 677 C C . SER A 1 85 ? 6.050 0.134 -6.775 1.00 89.75 85 SER A C 1
ATOM 679 O O . SER A 1 85 ? 7.096 -0.249 -7.299 1.00 89.75 85 SER A O 1
ATOM 681 N N . THR A 1 86 ? 5.977 0.405 -5.467 1.00 90.81 86 THR A N 1
ATOM 682 C CA . THR A 1 86 ? 7.138 0.384 -4.561 1.00 90.81 86 THR A CA 1
ATOM 683 C C . THR A 1 86 ? 7.855 -0.964 -4.601 1.00 90.81 86 THR A C 1
ATOM 685 O O . THR A 1 86 ? 9.067 -1.033 -4.802 1.00 90.81 86 THR A O 1
ATOM 688 N N . PHE A 1 87 ? 7.119 -2.072 -4.474 1.00 90.44 87 PHE A N 1
ATOM 689 C CA . PHE A 1 87 ? 7.735 -3.398 -4.527 1.00 90.44 87 PHE A CA 1
ATOM 690 C C . PHE A 1 87 ? 8.178 -3.810 -5.934 1.00 90.44 87 PHE A C 1
ATOM 692 O O . PHE A 1 87 ? 9.032 -4.684 -6.061 1.00 90.44 87 PHE A O 1
ATOM 699 N N . THR A 1 88 ? 7.626 -3.220 -6.992 1.00 88.06 88 THR A N 1
ATOM 700 C CA . THR A 1 88 ? 8.118 -3.413 -8.365 1.00 88.06 88 THR A CA 1
ATOM 701 C C . THR A 1 88 ? 9.462 -2.714 -8.544 1.00 88.06 88 THR A C 1
ATOM 703 O O . THR A 1 88 ? 10.400 -3.338 -9.034 1.00 88.06 88 THR A O 1
ATOM 706 N N . TYR A 1 89 ? 9.592 -1.485 -8.039 1.00 87.38 89 TYR A N 1
ATOM 707 C CA . TYR A 1 89 ? 10.845 -0.732 -8.041 1.00 87.38 89 TYR A CA 1
ATOM 708 C C . TYR A 1 89 ? 11.949 -1.432 -7.233 1.00 87.38 89 TYR A C 1
ATOM 710 O O . TYR A 1 89 ? 13.081 -1.541 -7.695 1.00 87.38 89 TYR A O 1
ATOM 718 N N . VAL A 1 90 ? 11.619 -1.983 -6.057 1.00 86.50 90 VAL A N 1
ATOM 719 C CA . VAL A 1 90 ? 12.573 -2.767 -5.244 1.00 86.50 90 VAL A CA 1
ATOM 720 C C . VAL A 1 90 ? 13.071 -4.016 -5.985 1.00 86.50 90 VAL A C 1
ATOM 722 O O . VAL A 1 90 ? 14.229 -4.396 -5.832 1.00 86.50 90 VAL A O 1
ATOM 725 N N . GLN A 1 91 ? 12.226 -4.656 -6.805 1.00 83.69 91 GLN A N 1
ATOM 726 C CA . GLN A 1 91 ? 12.631 -5.819 -7.608 1.00 83.69 91 GLN A CA 1
ATOM 727 C C . GLN A 1 91 ? 13.586 -5.434 -8.744 1.00 83.69 91 GLN A C 1
ATOM 729 O O . GLN A 1 91 ? 14.564 -6.147 -8.979 1.00 83.69 91 GLN A O 1
ATOM 734 N N . ALA A 1 92 ? 13.288 -4.347 -9.458 1.00 85.31 92 ALA A N 1
ATOM 735 C CA . ALA A 1 92 ? 14.180 -3.757 -10.448 1.00 85.31 92 ALA A CA 1
ATOM 736 C C . ALA A 1 92 ? 13.896 -2.249 -10.574 1.00 85.31 92 ALA A C 1
ATOM 738 O O . ALA A 1 92 ? 12.786 -1.880 -10.974 1.00 85.31 92 ALA A O 1
ATOM 739 N N . PRO A 1 93 ? 14.880 -1.383 -10.275 1.00 85.25 93 PRO A N 1
ATOM 740 C CA . PRO A 1 93 ? 14.717 0.056 -10.423 1.00 85.25 93 PRO A CA 1
ATOM 741 C C . PRO A 1 93 ? 14.345 0.444 -11.858 1.00 85.25 93 PRO A C 1
ATOM 743 O O . PRO A 1 93 ? 14.898 -0.090 -12.820 1.00 85.25 93 PRO A O 1
ATOM 746 N N . TYR A 1 94 ? 13.426 1.397 -11.999 1.00 86.06 94 TYR A N 1
ATOM 747 C CA . TYR A 1 94 ? 12.979 1.931 -13.285 1.00 86.06 94 TYR A CA 1
ATOM 748 C C . TYR A 1 94 ? 12.799 3.450 -13.218 1.00 86.06 94 TYR A C 1
ATOM 750 O O . TYR A 1 94 ? 12.664 4.024 -12.138 1.00 86.06 94 TYR A O 1
ATOM 758 N N . ALA A 1 95 ? 12.763 4.093 -14.386 1.00 88.44 95 ALA A N 1
ATOM 759 C CA . ALA A 1 95 ? 12.405 5.499 -14.541 1.00 88.44 95 ALA A CA 1
ATOM 760 C C . ALA A 1 95 ? 11.131 5.626 -15.385 1.00 88.44 95 ALA A C 1
ATOM 762 O O . ALA A 1 95 ? 10.913 4.846 -16.314 1.00 88.44 95 ALA A O 1
ATOM 763 N N . VAL A 1 96 ? 10.297 6.616 -15.065 1.00 87.81 96 VAL A N 1
ATOM 764 C CA . VAL A 1 96 ? 9.096 6.954 -15.837 1.00 87.81 96 VAL A CA 1
ATOM 765 C C . VAL A 1 96 ? 9.368 8.247 -16.592 1.00 87.81 96 VAL A C 1
ATOM 767 O O . VAL A 1 96 ? 9.666 9.275 -15.987 1.00 87.81 96 VAL A O 1
ATOM 770 N N . HIS A 1 97 ? 9.256 8.191 -17.915 1.00 89.44 97 HIS A N 1
ATOM 771 C CA . HIS A 1 97 ? 9.311 9.364 -18.779 1.00 89.44 97 HIS A CA 1
ATOM 772 C C . HIS A 1 97 ? 7.890 9.694 -19.224 1.00 89.44 97 HIS A C 1
ATOM 774 O O . HIS A 1 97 ? 7.205 8.834 -19.777 1.00 89.44 97 HIS A O 1
ATOM 780 N N . ALA A 1 98 ? 7.449 10.921 -18.966 1.00 88.81 98 ALA A N 1
ATOM 781 C CA . ALA A 1 98 ? 6.100 11.363 -19.276 1.00 88.81 98 ALA A CA 1
ATOM 782 C C . ALA A 1 98 ? 6.140 12.643 -20.114 1.00 88.81 98 ALA A C 1
ATOM 784 O O . ALA A 1 98 ? 6.952 13.533 -19.856 1.00 88.81 98 ALA A O 1
ATOM 785 N N . ASP A 1 99 ? 5.263 12.723 -21.113 1.00 88.69 99 ASP A N 1
ATOM 786 C CA . ASP A 1 99 ? 5.091 13.934 -21.907 1.00 88.69 99 ASP A CA 1
ATOM 787 C C . ASP A 1 99 ? 4.203 14.931 -21.156 1.00 88.69 99 ASP A C 1
ATOM 789 O O . ASP A 1 99 ? 3.022 14.685 -20.919 1.00 88.69 99 ASP A O 1
ATOM 793 N N . LEU A 1 100 ? 4.778 16.069 -20.776 1.00 90.25 100 LEU A N 1
ATOM 794 C CA . LEU A 1 100 ? 4.082 17.112 -20.024 1.00 90.25 100 LEU A CA 1
ATOM 795 C C . LEU A 1 100 ? 3.406 18.149 -20.934 1.00 90.25 100 LEU A C 1
ATOM 797 O O . LEU A 1 100 ? 2.802 19.091 -20.421 1.00 90.25 100 LEU A O 1
ATOM 801 N N . SER A 1 101 ? 3.486 17.989 -22.261 1.00 87.75 101 SER A N 1
ATOM 802 C CA . SER A 1 101 ? 2.955 18.945 -23.245 1.00 87.75 101 SER A CA 1
ATOM 803 C C . SER A 1 101 ? 1.459 19.240 -23.070 1.00 87.75 101 SER A C 1
ATOM 805 O O . SER A 1 101 ? 1.011 20.357 -23.319 1.00 87.75 101 SER A O 1
ATOM 807 N N . VAL A 1 102 ? 0.697 18.259 -22.581 1.00 77.88 102 VAL A N 1
ATOM 808 C CA . VAL A 1 102 ? -0.754 18.337 -22.347 1.00 77.88 102 VAL A CA 1
ATOM 809 C C . VAL A 1 102 ? -1.138 18.848 -20.950 1.00 77.88 102 VAL A C 1
ATOM 811 O O . VAL A 1 102 ? -2.323 18.986 -20.655 1.00 77.88 102 VAL A O 1
ATOM 814 N N . GLY A 1 103 ? -0.156 19.140 -20.089 1.00 86.12 103 GLY A N 1
ATOM 815 C CA . GLY A 1 103 ? -0.360 19.656 -18.735 1.00 86.12 103 GLY A CA 1
ATOM 816 C C . GLY A 1 103 ? 0.390 18.851 -17.674 1.00 86.12 103 GLY A C 1
AT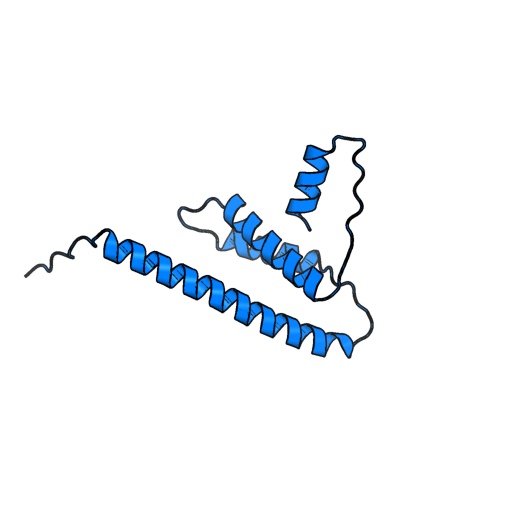OM 817 O O . GLY A 1 103 ? 0.085 17.684 -17.423 1.00 86.12 103 GLY A O 1
ATOM 818 N N . GLU A 1 104 ? 1.338 19.505 -16.997 1.00 87.50 104 GLU A N 1
ATOM 819 C CA . GLU A 1 104 ? 2.181 18.880 -15.970 1.00 87.50 104 GLU A CA 1
ATOM 820 C C . GLU A 1 104 ? 1.389 18.238 -14.815 1.00 87.50 104 GLU A C 1
ATOM 822 O O . GLU A 1 104 ? 1.703 17.094 -14.484 1.00 87.50 104 GLU A O 1
ATOM 827 N N . PRO A 1 105 ? 0.370 18.882 -14.202 1.00 88.06 105 PRO A N 1
ATOM 828 C CA . PRO A 1 105 ? -0.300 18.309 -13.033 1.00 88.06 105 PRO A CA 1
ATOM 829 C C . PRO A 1 105 ? -1.020 16.996 -13.350 1.00 88.06 105 PRO A C 1
ATOM 831 O O . PRO A 1 105 ? -0.804 15.998 -12.672 1.00 88.06 105 PRO A O 1
ATOM 834 N N . LEU A 1 106 ? -1.791 16.964 -14.442 1.00 86.38 106 LEU A N 1
ATOM 835 C CA . LEU A 1 106 ? -2.544 15.777 -14.855 1.00 86.38 106 LEU A CA 1
ATOM 836 C C . LEU A 1 106 ? -1.616 14.614 -15.214 1.00 86.38 106 LEU A C 1
ATOM 838 O O . LEU A 1 106 ? -1.878 13.466 -14.852 1.00 86.38 106 LEU A O 1
ATOM 842 N N . MET A 1 107 ? -0.512 14.909 -15.905 1.00 89.19 107 MET A N 1
ATOM 843 C CA . MET A 1 107 ? 0.454 13.882 -16.274 1.00 89.19 107 MET A CA 1
ATOM 844 C C . MET A 1 107 ? 1.234 13.374 -15.056 1.00 89.19 107 MET A C 1
ATOM 846 O O . MET A 1 107 ? 1.461 12.169 -14.929 1.00 89.19 107 MET A O 1
ATOM 850 N N . ARG A 1 108 ? 1.601 14.264 -14.124 1.00 86.62 108 ARG A N 1
ATOM 851 C CA . ARG A 1 108 ? 2.226 13.879 -12.853 1.00 86.62 108 ARG A CA 1
ATOM 852 C C . ARG A 1 108 ? 1.289 12.995 -12.031 1.00 86.62 108 ARG A C 1
ATOM 854 O O . ARG A 1 108 ? 1.752 11.982 -11.515 1.00 86.62 108 ARG A O 1
ATOM 861 N N . ASP A 1 109 ? 0.013 13.346 -11.919 1.00 87.25 109 ASP A N 1
ATOM 862 C CA . ASP A 1 109 ? -0.957 12.574 -11.137 1.00 87.25 109 ASP A CA 1
ATOM 863 C C . ASP A 1 109 ? -1.182 11.187 -11.741 1.00 87.25 109 ASP A C 1
ATOM 865 O O . ASP A 1 109 ? -1.126 10.190 -11.024 1.00 87.25 109 ASP A O 1
ATOM 869 N N . SER A 1 110 ? -1.316 11.103 -13.068 1.00 86.38 110 SER A N 1
ATOM 870 C CA . SER A 1 110 ? -1.388 9.825 -13.787 1.00 86.38 110 SER A CA 1
ATOM 871 C C . SER A 1 110 ? -0.146 8.961 -13.542 1.00 86.38 110 SER A C 1
ATOM 873 O O . SER A 1 110 ? -0.258 7.790 -13.170 1.00 86.38 110 SER A O 1
ATOM 875 N N . ALA A 1 111 ? 1.052 9.544 -13.668 1.00 88.25 111 ALA A N 1
ATOM 876 C CA . ALA A 1 111 ? 2.300 8.827 -13.432 1.00 88.25 111 ALA A CA 1
ATOM 877 C C . ALA A 1 111 ? 2.401 8.312 -11.987 1.00 88.25 111 ALA A C 1
ATOM 879 O O . ALA A 1 111 ? 2.708 7.143 -11.790 1.00 88.25 111 ALA A O 1
ATOM 880 N N . ARG A 1 112 ? 2.086 9.148 -10.989 1.00 83.81 112 ARG A N 1
ATOM 881 C CA . ARG A 1 112 ? 2.121 8.772 -9.562 1.00 83.81 112 ARG A CA 1
ATOM 882 C C . ARG A 1 112 ? 1.050 7.759 -9.178 1.00 83.81 112 ARG A C 1
ATOM 884 O O . ARG A 1 112 ? 1.222 7.022 -8.214 1.00 83.81 112 ARG A O 1
ATOM 891 N N . PHE A 1 113 ? -0.078 7.759 -9.879 1.00 83.50 113 PHE A N 1
ATOM 892 C CA . PHE A 1 113 ? -1.133 6.786 -9.640 1.00 83.50 113 PHE A CA 1
ATOM 893 C C . PHE A 1 113 ? -0.736 5.399 -10.156 1.00 83.50 113 PHE A C 1
ATOM 895 O O . PHE A 1 113 ? -1.052 4.391 -9.525 1.00 83.50 113 PHE A O 1
ATOM 902 N N . HIS A 1 114 ? -0.041 5.326 -11.294 1.00 81.00 114 HIS A N 1
ATOM 903 C CA . HIS A 1 114 ? 0.302 4.059 -11.938 1.00 81.00 114 HIS A CA 1
ATOM 904 C C . HIS A 1 114 ? 1.677 3.485 -11.559 1.00 81.00 114 HIS A C 1
ATOM 906 O O . HIS A 1 114 ? 1.841 2.267 -11.664 1.00 81.00 114 HIS A O 1
ATOM 912 N N . PHE A 1 115 ? 2.634 4.315 -11.131 1.00 82.19 115 PHE A N 1
ATOM 913 C CA . PHE A 1 115 ? 4.048 3.956 -10.953 1.00 82.19 115 PHE A CA 1
ATOM 914 C C . PHE A 1 115 ? 4.657 4.501 -9.663 1.00 82.19 115 PHE A C 1
ATOM 916 O O . PHE A 1 115 ? 5.708 3.940 -9.275 1.00 82.19 115 PHE A O 1
#

Foldseek 3Di:
DDPDDDDDDPVRVVVVVVVVVVVVVVVLVVVLVVLVVVLVVCVVPDDDQLDDPVVLVVVLVVLVVPDDDDDDSVVVLQVVQQSSVVSSCVSPNDDDDWDCVVHDVVRVVVVSSND

Secondary structure (DSSP, 8-state):
----PPPPPHHHHHHHHHHHHHHHHHHHHHHHHHHHHHHHHHHTS----S--HHHHHHHHHHHHHT--SSS-HHHHHHHHHHHHHHHHHHHS--------TT-HHHHHHHHHHH-